Protein AF-A0A355SJI8-F1 (afdb_monomer_lite)

Foldseek 3Di:
DDDDDDDDDPPPPPPPVPDDPVVVVVVVVVVVVVVVVVVVVVVVVVPDDPPPPPDDDPDDDDDDDDDDDDDPPPPPLQVLVVVLLVQLCVLCVVLVNNVFWDWDDDPRQDIDIDGHPVQADDPPDNDGDPSNVSSVVSVVVSCVVCVVSDPDDDDDDDDDPDDDDD

Secondary structure (DSSP, 8-state):
-----------------PPPHHHHHHHHHHHHHHHHHHHHHHHHHS------------------------------HHHHHHHHHHHHHHHHHHTT-TTTEEEEEETTTEEEEEE-HHHH--TT--PPPHHHHHHHHHHHHHHHHTGGG-S---------SS----

Sequence (166 aa):
MKIDSNYHNLSAASSEEAAPAWLTTYSDMMTDLLAIFVILFSFAMVSRPVVKSKAVSTTQATVTESKEQTGNGILPAEDKFNGFVESINSHVADAGLSKQLSVVKEGDNVVLLRVADSALFDSGKADIDSKAEKLLGSISSTLTEYADSIKMVRIEGHTDNRPINN

Radius of gyration: 35.45 Å; chains: 1; bounding box: 83×73×107 Å

Structure (mmCIF, N/CA/C/O backbone):
data_AF-A0A355SJI8-F1
#
_entry.id   AF-A0A355SJI8-F1
#
loop_
_atom_site.group_PDB
_atom_site.id
_atom_site.type_symbol
_atom_site.label_atom_id
_atom_site.label_alt_id
_atom_site.label_comp_id
_atom_site.label_asym_id
_atom_site.label_entity_id
_atom_site.label_seq_id
_atom_site.pdbx_PDB_ins_code
_atom_site.Cartn_x
_atom_site.Cartn_y
_atom_site.Cartn_z
_atom_site.occupancy
_atom_site.B_iso_or_equiv
_atom_site.auth_seq_id
_atom_site.auth_comp_id
_atom_site.auth_asym_id
_atom_site.auth_atom_id
_atom_site.pdbx_PDB_model_num
ATOM 1 N N . MET A 1 1 ? 61.911 40.602 -78.700 1.00 44.12 1 MET A N 1
ATOM 2 C CA . MET A 1 1 ? 61.974 40.662 -77.227 1.00 44.12 1 MET A CA 1
ATOM 3 C C . MET A 1 1 ? 60.536 40.718 -76.734 1.00 44.12 1 MET A C 1
ATOM 5 O O . MET A 1 1 ? 59.903 41.755 -76.865 1.00 44.12 1 MET A O 1
ATOM 9 N N . LYS A 1 2 ? 59.967 39.562 -76.369 1.00 45.62 2 LYS A N 1
ATOM 10 C CA . LYS A 1 2 ? 58.612 39.460 -75.810 1.00 45.62 2 LYS A CA 1
ATOM 11 C C . LYS A 1 2 ? 58.725 39.749 -74.317 1.00 45.62 2 LYS A C 1
ATOM 13 O O . LYS A 1 2 ? 59.542 39.119 -73.655 1.00 45.62 2 LYS A O 1
ATOM 18 N N . ILE A 1 3 ? 57.978 40.736 -73.840 1.00 50.00 3 ILE A N 1
ATOM 19 C CA . ILE A 1 3 ? 57.762 40.977 -72.416 1.00 50.00 3 ILE A CA 1
ATOM 20 C C . ILE A 1 3 ? 56.318 40.570 -72.168 1.00 50.00 3 ILE A C 1
ATOM 22 O O . ILE A 1 3 ? 55.400 41.147 -72.753 1.00 50.00 3 ILE A O 1
ATOM 26 N N . ASP A 1 4 ? 56.161 39.499 -71.401 1.00 54.09 4 ASP A N 1
ATOM 27 C CA . ASP A 1 4 ? 54.893 38.829 -71.188 1.00 54.09 4 ASP A CA 1
ATOM 28 C C . ASP A 1 4 ? 54.004 39.585 -70.196 1.00 54.09 4 ASP A C 1
ATOM 30 O O . ASP A 1 4 ? 54.446 40.232 -69.245 1.00 54.09 4 ASP A O 1
ATOM 34 N N . SER A 1 5 ? 52.717 39.479 -70.505 1.00 53.59 5 SER A N 1
ATOM 35 C CA . SER A 1 5 ? 51.544 40.046 -69.861 1.00 53.59 5 SER A CA 1
ATOM 36 C C . SER A 1 5 ? 51.524 39.842 -68.346 1.00 53.59 5 SER A C 1
ATOM 38 O O . SER A 1 5 ? 51.367 38.722 -67.863 1.00 53.59 5 SER A O 1
ATOM 40 N N . ASN A 1 6 ? 51.604 40.945 -67.602 1.00 53.59 6 ASN A N 1
ATOM 41 C CA . ASN A 1 6 ? 51.505 40.966 -66.148 1.00 53.59 6 ASN A CA 1
ATOM 42 C C . ASN A 1 6 ? 50.251 41.729 -65.709 1.00 53.59 6 ASN A C 1
ATOM 44 O O . ASN A 1 6 ? 50.328 42.832 -65.182 1.00 53.59 6 ASN A O 1
ATOM 48 N N . TYR A 1 7 ? 49.089 41.134 -65.971 1.00 54.38 7 TYR A N 1
ATOM 49 C CA . TYR A 1 7 ? 47.831 41.452 -65.302 1.00 54.38 7 TYR A CA 1
ATOM 50 C C . TYR A 1 7 ? 47.000 40.186 -65.313 1.00 54.38 7 TYR A C 1
ATOM 52 O O . TYR A 1 7 ? 46.410 39.897 -66.336 1.00 54.38 7 TYR A O 1
ATOM 60 N N . HIS A 1 8 ? 46.946 39.426 -64.225 1.00 53.94 8 HIS A N 1
ATOM 61 C CA . HIS A 1 8 ? 45.747 38.656 -63.913 1.00 53.94 8 HIS A CA 1
ATOM 62 C C . HIS A 1 8 ? 45.744 38.293 -62.428 1.00 53.94 8 HIS A C 1
ATOM 64 O O . HIS A 1 8 ? 46.516 37.464 -61.960 1.00 53.94 8 HIS A O 1
ATOM 70 N N . ASN A 1 9 ? 44.763 38.889 -61.750 1.00 53.34 9 ASN A N 1
ATOM 71 C CA . ASN A 1 9 ? 44.045 38.323 -60.617 1.00 53.34 9 ASN A CA 1
ATOM 72 C C . ASN A 1 9 ? 44.530 38.662 -59.194 1.00 53.34 9 ASN A C 1
ATOM 74 O O . ASN A 1 9 ? 44.784 37.781 -58.380 1.00 53.34 9 ASN A O 1
ATOM 78 N N . LEU A 1 10 ? 44.500 39.954 -58.843 1.00 57.84 10 LEU A N 1
ATOM 79 C CA . LEU A 1 10 ? 43.994 40.343 -57.520 1.00 57.84 10 LEU A CA 1
ATOM 80 C C . LEU A 1 10 ? 42.457 40.326 -57.575 1.00 57.84 10 LEU A C 1
ATOM 82 O O . LEU A 1 10 ? 41.817 41.361 -57.742 1.00 57.84 10 LEU A O 1
ATOM 86 N N . SER A 1 11 ? 41.859 39.143 -57.461 1.00 53.16 11 SER A N 1
ATOM 87 C CA . SER A 1 11 ? 40.490 39.018 -56.965 1.00 53.16 11 SER A CA 1
ATOM 88 C C . SER A 1 11 ? 40.602 38.465 -55.557 1.00 53.16 11 SER A C 1
ATOM 90 O O . SER A 1 11 ? 40.767 37.267 -55.342 1.00 53.16 11 SER A O 1
ATOM 92 N N . ALA A 1 12 ? 40.575 39.379 -54.591 1.00 55.88 12 ALA A N 1
ATOM 93 C CA . ALA A 1 12 ? 40.211 39.062 -53.226 1.00 55.88 12 ALA A CA 1
ATOM 94 C C . ALA A 1 12 ? 38.736 38.633 -53.228 1.00 55.88 12 ALA A C 1
ATOM 96 O O . ALA A 1 12 ? 37.847 39.413 -52.899 1.00 55.88 12 ALA A O 1
ATOM 97 N N . ALA A 1 13 ? 38.465 37.403 -53.657 1.00 48.44 13 ALA A N 1
ATOM 98 C CA . ALA A 1 13 ? 37.277 36.710 -53.213 1.00 48.44 13 ALA A CA 1
ATOM 99 C C . ALA A 1 13 ? 37.595 36.279 -51.784 1.00 48.44 13 ALA A C 1
ATOM 101 O O . ALA A 1 13 ? 38.402 35.379 -51.562 1.00 48.44 13 ALA A O 1
ATOM 102 N N . SER A 1 14 ? 37.037 36.996 -50.812 1.00 50.69 14 SER A N 1
ATOM 103 C CA . SER A 1 14 ? 36.891 36.481 -49.460 1.00 50.69 14 SER A CA 1
ATOM 104 C C . SER A 1 14 ? 36.264 35.097 -49.579 1.00 50.69 14 SER A C 1
ATOM 106 O O . SER A 1 14 ? 35.088 34.977 -49.923 1.00 50.69 14 SER A O 1
ATOM 108 N N . SER A 1 15 ? 37.068 34.058 -49.379 1.00 51.25 15 SER A N 1
ATOM 109 C CA . SER A 1 15 ? 36.571 32.706 -49.203 1.00 51.25 15 SER A CA 1
ATOM 110 C C . SER A 1 15 ? 35.711 32.735 -47.948 1.00 51.25 15 SER A C 1
ATOM 112 O O . SER A 1 15 ? 36.229 32.651 -46.837 1.00 51.25 15 SER A O 1
ATOM 114 N N . GLU A 1 16 ? 34.405 32.937 -48.113 1.00 60.84 16 GLU A N 1
ATOM 115 C CA . GLU A 1 16 ? 33.437 32.580 -47.088 1.00 60.84 16 GLU A CA 1
ATOM 116 C C . GLU A 1 16 ? 33.524 31.062 -46.949 1.00 60.84 16 GLU A C 1
ATOM 118 O O . GLU A 1 16 ? 32.931 30.298 -47.711 1.00 60.84 16 GLU A O 1
ATOM 123 N N . GLU A 1 17 ? 34.400 30.632 -46.045 1.00 64.12 17 GLU A N 1
ATOM 124 C CA . GLU A 1 17 ? 34.635 29.240 -45.707 1.00 64.12 17 GLU A CA 1
ATOM 125 C C . GLU A 1 17 ? 33.365 28.716 -45.035 1.00 64.12 17 GLU A C 1
ATOM 127 O O . GLU A 1 17 ? 33.150 28.860 -43.832 1.00 64.12 17 GLU A O 1
ATOM 132 N N . ALA A 1 18 ? 32.453 28.207 -45.865 1.00 71.44 18 ALA A N 1
ATOM 133 C CA . ALA A 1 18 ? 31.185 27.656 -45.428 1.00 71.44 18 ALA A CA 1
ATOM 134 C C . ALA A 1 18 ? 31.437 26.543 -44.405 1.00 71.44 18 ALA A C 1
ATOM 136 O O . ALA A 1 18 ? 32.276 25.662 -44.613 1.00 71.44 18 ALA A O 1
ATOM 137 N N . ALA A 1 19 ? 30.698 26.587 -43.295 1.00 79.69 19 ALA A N 1
ATOM 138 C CA . ALA A 1 19 ? 30.827 25.597 -42.242 1.00 79.69 19 ALA A CA 1
ATOM 139 C C . ALA A 1 19 ? 30.598 24.179 -42.799 1.00 79.69 19 ALA A C 1
ATOM 141 O O . ALA A 1 19 ? 29.713 23.968 -43.635 1.00 79.69 19 ALA A O 1
ATOM 142 N N . PRO A 1 20 ? 31.382 23.189 -42.350 1.00 86.38 20 PRO A N 1
ATOM 143 C CA . PRO A 1 20 ? 31.304 21.848 -42.897 1.00 86.38 20 PRO A CA 1
ATOM 144 C C . PRO A 1 20 ? 29.948 21.202 -42.579 1.00 86.38 20 PRO A C 1
ATOM 146 O O . PRO A 1 20 ? 29.414 21.361 -41.484 1.00 86.38 20 PRO A O 1
ATOM 149 N N . ALA A 1 21 ? 29.412 20.420 -43.519 1.00 81.75 21 ALA A N 1
ATOM 150 C CA . ALA A 1 21 ? 28.048 19.877 -43.454 1.00 81.75 21 ALA A CA 1
ATOM 151 C C . ALA A 1 21 ? 27.741 19.033 -42.196 1.00 81.75 21 ALA A C 1
ATOM 153 O O . ALA A 1 21 ? 26.597 18.976 -41.754 1.00 81.75 21 ALA A O 1
ATOM 154 N N . TRP A 1 22 ? 28.750 18.404 -41.583 1.00 92.19 22 TRP A N 1
ATOM 155 C CA . TRP A 1 22 ? 28.581 17.647 -40.335 1.00 92.19 22 TRP A CA 1
ATOM 156 C C . TRP A 1 22 ? 28.263 18.545 -39.129 1.00 92.19 22 TRP A C 1
ATOM 158 O O . TRP A 1 22 ? 27.619 18.092 -38.180 1.00 92.19 22 TRP A O 1
ATOM 168 N N . LEU A 1 23 ? 28.685 19.815 -39.161 1.00 92.38 23 LEU A N 1
ATOM 169 C CA . LEU A 1 23 ? 28.467 20.765 -38.072 1.00 92.38 23 LEU A CA 1
ATOM 170 C C . LEU A 1 23 ? 26.980 21.083 -37.910 1.00 92.38 23 LEU A C 1
ATOM 172 O O . LEU A 1 23 ? 26.532 21.313 -36.791 1.00 92.38 23 LEU A O 1
ATOM 176 N N . THR A 1 24 ? 26.206 21.043 -38.996 1.00 89.00 24 THR A N 1
ATOM 177 C CA . THR A 1 24 ? 24.757 21.264 -38.957 1.00 89.00 24 THR A CA 1
ATOM 178 C C . THR A 1 24 ? 24.050 20.136 -38.209 1.00 89.00 24 THR A C 1
ATOM 180 O O . THR A 1 24 ? 23.294 20.419 -37.290 1.00 89.00 24 THR A O 1
ATOM 183 N N . THR A 1 25 ? 24.356 18.867 -38.508 1.00 91.50 25 THR A N 1
ATOM 184 C CA . THR A 1 25 ? 23.775 17.712 -37.792 1.00 91.50 25 THR A CA 1
ATOM 185 C C . THR A 1 25 ? 24.208 17.667 -36.326 1.00 91.50 25 THR A C 1
ATOM 187 O O . THR A 1 25 ? 23.419 17.321 -35.451 1.00 91.50 25 THR A O 1
ATOM 190 N N . TYR A 1 26 ? 25.456 18.043 -36.035 1.00 93.69 26 TYR A N 1
ATOM 191 C CA . TYR A 1 26 ? 25.934 18.163 -34.659 1.00 93.69 26 TYR A CA 1
ATOM 192 C C . TYR A 1 26 ? 25.210 19.282 -33.896 1.00 93.69 26 TYR A C 1
ATOM 194 O O . TYR A 1 26 ? 24.774 19.080 -32.765 1.00 93.69 26 TYR A O 1
ATOM 202 N N . SER A 1 27 ? 25.053 20.447 -34.527 1.00 93.62 27 SER A N 1
ATOM 203 C CA . SER A 1 27 ? 24.349 21.593 -33.941 1.00 93.62 27 SER A CA 1
ATOM 204 C C . SER A 1 27 ? 22.870 21.295 -33.693 1.00 93.62 27 SER A C 1
ATOM 206 O O . SER A 1 27 ? 22.334 21.733 -32.678 1.00 93.62 27 SER A O 1
ATOM 208 N N . ASP A 1 28 ? 22.239 20.520 -34.577 1.00 92.62 28 ASP A N 1
ATOM 209 C CA . ASP A 1 28 ? 20.853 20.062 -34.445 1.00 92.62 28 ASP A CA 1
ATOM 210 C C . ASP A 1 28 ? 20.689 19.161 -33.210 1.00 92.62 28 ASP A C 1
ATOM 212 O O . ASP A 1 28 ? 19.960 19.498 -32.281 1.00 92.62 28 ASP A O 1
ATOM 216 N N . MET A 1 29 ? 21.512 18.111 -33.092 1.00 94.69 29 MET A N 1
ATOM 217 C CA . MET A 1 29 ? 21.501 17.201 -31.933 1.00 94.69 29 MET A CA 1
ATOM 218 C C . MET A 1 29 ? 21.795 17.915 -30.601 1.00 94.69 29 MET A C 1
ATOM 220 O O . MET A 1 29 ? 21.208 17.583 -29.570 1.00 94.69 29 MET A O 1
ATOM 224 N N . MET A 1 30 ? 22.700 18.902 -30.598 1.00 94.38 30 MET A N 1
ATOM 225 C CA . MET A 1 30 ? 23.016 19.694 -29.401 1.00 94.38 30 MET A CA 1
ATOM 226 C C . MET A 1 30 ? 21.873 20.630 -28.998 1.00 94.38 30 MET A C 1
ATOM 228 O O . MET A 1 30 ? 21.601 20.793 -27.805 1.00 94.38 30 MET A O 1
ATOM 232 N N . THR A 1 31 ? 21.194 21.226 -29.977 1.00 93.75 31 THR A N 1
ATOM 233 C CA . THR A 1 31 ? 20.057 22.122 -29.730 1.00 93.75 31 THR A CA 1
ATOM 234 C C . THR A 1 31 ? 18.826 21.334 -29.287 1.00 93.75 31 THR A C 1
ATOM 236 O O . THR A 1 31 ? 18.148 21.764 -28.355 1.00 93.75 31 THR A O 1
ATOM 239 N N . ASP A 1 32 ? 18.589 20.150 -29.852 1.00 93.69 32 ASP A N 1
ATOM 240 C CA . ASP A 1 32 ? 17.516 19.244 -29.430 1.00 93.69 32 ASP A CA 1
ATOM 241 C C . ASP A 1 32 ? 17.715 18.745 -27.997 1.00 93.69 32 ASP A C 1
ATOM 243 O O . ASP A 1 32 ? 16.780 18.765 -27.192 1.00 93.69 32 ASP A O 1
ATOM 247 N N . LEU A 1 33 ? 18.944 18.365 -27.630 1.00 93.94 33 LEU A N 1
ATOM 248 C CA . LEU A 1 33 ? 19.260 17.986 -26.253 1.00 93.94 33 LEU A CA 1
ATOM 249 C C . LEU A 1 33 ? 19.021 19.162 -25.302 1.00 93.94 33 LEU A C 1
ATOM 251 O O . LEU A 1 33 ? 18.396 18.978 -24.258 1.00 93.94 33 LEU A O 1
ATOM 255 N N . LEU A 1 34 ? 19.455 20.373 -25.668 1.00 94.75 34 LEU A N 1
ATOM 256 C CA . LEU A 1 34 ? 19.210 21.579 -24.876 1.00 94.75 34 LEU A CA 1
ATOM 257 C C . LEU A 1 34 ? 17.707 21.866 -24.727 1.00 94.75 34 LEU A C 1
ATOM 259 O O . LEU A 1 34 ? 17.250 22.147 -23.619 1.00 94.75 34 LEU A O 1
ATOM 263 N N . ALA A 1 35 ? 16.933 21.766 -25.808 1.00 94.75 35 ALA A N 1
ATOM 264 C CA . ALA A 1 35 ? 15.491 21.994 -25.798 1.00 94.75 35 ALA A CA 1
ATOM 265 C C . ALA A 1 35 ? 14.767 20.978 -24.903 1.00 94.75 35 ALA A C 1
ATOM 267 O O . ALA A 1 35 ? 13.994 21.368 -24.023 1.00 94.75 35 ALA A O 1
ATOM 268 N N . ILE A 1 36 ? 15.071 19.686 -25.056 1.00 94.69 36 ILE A N 1
ATOM 269 C CA . ILE A 1 36 ? 14.515 18.623 -24.211 1.00 94.69 36 ILE A CA 1
ATOM 270 C C . ILE A 1 36 ? 14.947 18.816 -22.752 1.00 94.69 36 ILE A C 1
ATOM 272 O O . ILE A 1 36 ? 14.115 18.712 -21.852 1.00 94.69 36 ILE A O 1
ATOM 276 N N . PHE A 1 37 ? 16.211 19.155 -22.492 1.00 94.25 37 PHE A N 1
ATOM 277 C CA . PHE A 1 37 ? 16.717 19.411 -21.143 1.00 94.25 37 PHE A CA 1
ATOM 278 C C . PHE A 1 37 ? 15.979 20.565 -20.459 1.00 94.25 37 PHE A C 1
ATOM 280 O O . PHE A 1 37 ? 15.576 20.425 -19.307 1.00 94.25 37 PHE A O 1
ATOM 287 N N . VAL A 1 38 ? 15.748 21.682 -21.155 1.00 93.12 38 VAL A N 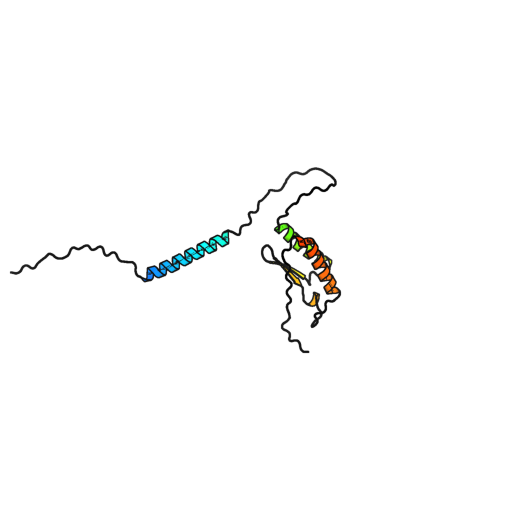1
ATOM 288 C CA . VAL A 1 38 ? 15.011 22.833 -20.606 1.00 93.12 38 VAL A CA 1
ATOM 289 C C . VAL A 1 38 ? 13.552 22.468 -20.310 1.00 93.12 38 VAL A C 1
ATOM 291 O O . VAL A 1 38 ? 13.032 22.855 -19.261 1.00 93.12 38 VAL A O 1
ATOM 294 N N . ILE A 1 39 ? 12.906 21.678 -21.175 1.00 93.19 39 ILE A N 1
ATOM 295 C CA . ILE A 1 39 ? 11.538 21.182 -20.945 1.00 93.19 39 ILE A CA 1
ATOM 296 C C . ILE A 1 39 ? 11.496 20.261 -19.713 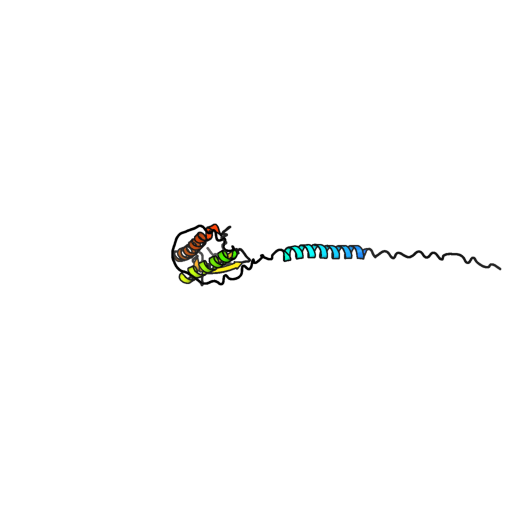1.00 93.19 39 ILE A C 1
ATOM 298 O O . ILE A 1 39 ? 10.666 20.459 -18.824 1.00 93.19 39 ILE A O 1
ATOM 302 N N . LEU A 1 40 ? 12.423 19.302 -19.608 1.00 91.69 40 LEU A N 1
ATOM 303 C CA . LEU A 1 40 ? 12.520 18.399 -18.454 1.00 91.69 40 LEU A CA 1
ATOM 304 C C . LEU A 1 40 ? 12.856 19.154 -17.155 1.00 91.69 40 LEU A C 1
ATOM 306 O O . LEU A 1 40 ? 12.283 18.866 -16.104 1.00 91.69 40 LEU A O 1
ATOM 310 N N . PHE A 1 41 ? 13.735 20.157 -17.219 1.00 88.88 41 PHE A N 1
ATOM 311 C CA . PHE A 1 41 ? 14.105 21.000 -16.081 1.00 88.88 41 PHE A CA 1
ATOM 312 C C . PHE A 1 41 ? 12.937 21.874 -15.600 1.00 88.88 41 PHE A C 1
ATOM 314 O O . PHE A 1 41 ? 12.746 22.041 -14.393 1.00 88.88 41 PHE A O 1
ATOM 321 N N . SER A 1 42 ? 12.109 22.380 -16.519 1.00 89.69 42 SER A N 1
ATOM 322 C CA . SER A 1 42 ? 10.892 23.126 -16.179 1.00 89.69 42 SER A CA 1
ATOM 323 C C . SER A 1 42 ? 9.903 22.267 -15.384 1.00 89.69 42 SER A C 1
ATOM 325 O O . SER A 1 42 ? 9.414 22.705 -14.339 1.00 89.69 42 SER A O 1
ATOM 327 N N . PHE A 1 43 ? 9.672 21.021 -15.811 1.00 83.81 43 PHE A N 1
ATOM 328 C CA . PHE A 1 43 ? 8.822 20.084 -15.069 1.00 83.81 43 PHE A CA 1
ATOM 329 C C . PHE A 1 43 ? 9.409 19.707 -13.705 1.00 83.81 43 PHE A C 1
ATOM 331 O O . PHE A 1 43 ? 8.663 19.610 -12.733 1.00 83.81 43 PHE A O 1
ATOM 338 N N . ALA A 1 44 ? 10.733 19.577 -13.592 1.00 85.56 44 ALA A N 1
ATOM 339 C CA . ALA A 1 44 ? 11.385 19.291 -12.315 1.00 85.56 44 ALA A CA 1
ATOM 340 C C . ALA A 1 44 ? 11.220 20.426 -11.282 1.00 85.56 44 ALA A C 1
ATOM 342 O O . ALA A 1 44 ? 11.124 20.161 -10.083 1.00 85.56 44 ALA A O 1
ATOM 343 N N . MET A 1 45 ? 11.170 21.691 -11.717 1.00 78.50 45 MET A N 1
ATOM 344 C CA . MET A 1 45 ? 11.025 22.837 -10.807 1.00 78.50 45 MET A CA 1
ATOM 345 C C . MET A 1 45 ? 9.583 23.132 -10.374 1.00 78.50 45 MET A C 1
ATOM 347 O O . MET A 1 45 ? 9.383 23.772 -9.340 1.00 78.50 45 MET A O 1
ATOM 351 N N . VAL A 1 46 ? 8.581 22.668 -11.124 1.00 76.62 46 VAL A N 1
ATOM 352 C CA . VAL A 1 46 ? 7.157 22.932 -10.845 1.00 76.62 46 VAL A CA 1
ATOM 353 C C . VAL A 1 46 ? 6.624 22.184 -9.609 1.00 76.62 46 VAL A C 1
ATOM 355 O O . VAL A 1 46 ? 5.593 22.568 -9.062 1.00 76.62 46 VAL A O 1
ATOM 358 N N . SER A 1 47 ? 7.356 21.206 -9.069 1.00 61.72 47 SER A N 1
ATOM 359 C CA . SER A 1 47 ? 6.928 20.409 -7.905 1.00 61.72 47 SER A CA 1
ATOM 360 C C . SER A 1 47 ? 7.312 20.988 -6.534 1.00 61.72 47 SER A C 1
ATOM 362 O O . SER A 1 47 ? 7.642 20.239 -5.617 1.00 61.72 47 SER A O 1
ATOM 364 N N . ARG A 1 48 ? 7.270 22.313 -6.337 1.00 59.84 48 ARG A N 1
ATOM 365 C CA . ARG A 1 48 ? 7.391 22.889 -4.982 1.00 59.84 48 ARG A CA 1
ATOM 366 C C . ARG A 1 48 ? 6.005 23.167 -4.395 1.00 59.84 48 ARG A C 1
ATOM 368 O O . ARG A 1 48 ? 5.362 24.118 -4.845 1.00 59.84 48 ARG A O 1
ATOM 375 N N . PRO A 1 49 ? 5.542 22.428 -3.368 1.00 55.78 49 PRO A N 1
ATOM 376 C CA . PRO A 1 49 ? 4.400 22.878 -2.587 1.00 55.78 49 PRO A CA 1
ATOM 377 C C . PRO A 1 49 ? 4.775 24.208 -1.926 1.00 55.78 49 PRO A C 1
ATOM 379 O O . PRO A 1 49 ? 5.773 24.313 -1.210 1.00 55.78 49 PRO A O 1
ATOM 382 N N . VAL A 1 50 ? 4.000 25.259 -2.200 1.00 53.62 50 VAL A N 1
ATOM 383 C CA . VAL A 1 50 ? 4.124 26.539 -1.497 1.00 53.62 50 VAL A CA 1
ATOM 384 C C . VAL A 1 50 ? 3.693 26.292 -0.055 1.00 53.62 50 VAL A C 1
ATOM 386 O O . VAL A 1 50 ? 2.513 26.397 0.279 1.00 53.62 50 VAL A O 1
ATOM 389 N N . VAL A 1 51 ? 4.652 25.936 0.803 1.00 51.53 51 VAL A N 1
ATOM 390 C CA . VAL A 1 51 ? 4.473 25.932 2.253 1.00 51.53 51 VAL A CA 1
ATOM 391 C C . VAL A 1 51 ? 4.193 27.376 2.646 1.00 51.53 51 VAL A C 1
ATOM 393 O O . VAL A 1 51 ? 5.092 28.209 2.764 1.00 51.53 51 VAL A O 1
ATOM 396 N N . LYS A 1 52 ? 2.909 27.708 2.797 1.00 52.41 52 LYS A N 1
ATOM 397 C CA . LYS A 1 52 ? 2.498 28.927 3.484 1.00 52.41 52 LYS A CA 1
ATOM 398 C C . LYS A 1 52 ? 2.841 28.725 4.953 1.00 52.41 52 LYS A C 1
ATOM 400 O O . LYS A 1 52 ? 2.017 28.247 5.725 1.00 52.41 52 LYS A O 1
ATOM 405 N N . SER A 1 53 ? 4.065 29.083 5.325 1.00 51.28 53 SER A N 1
ATOM 406 C CA . SER A 1 53 ? 4.497 29.193 6.713 1.00 51.28 53 SER A CA 1
ATOM 407 C C . SER A 1 53 ? 3.666 30.277 7.395 1.00 51.28 53 SER A C 1
ATOM 409 O O . SER A 1 53 ? 4.048 31.447 7.421 1.00 51.28 53 SER A O 1
ATOM 411 N N . LYS A 1 54 ? 2.494 29.917 7.925 1.00 49.50 54 LYS A N 1
ATOM 412 C CA . LYS A 1 54 ? 1.804 30.771 8.885 1.00 49.50 54 LYS A CA 1
ATOM 413 C C . LYS A 1 54 ? 2.426 30.481 10.242 1.00 49.50 54 LYS A C 1
ATOM 415 O O . LYS A 1 54 ? 2.151 29.464 10.868 1.00 49.50 54 LYS A O 1
ATOM 420 N N . ALA A 1 55 ? 3.344 31.369 10.602 1.00 47.91 55 ALA A N 1
ATOM 421 C CA . ALA A 1 55 ? 4.041 31.404 11.868 1.00 47.91 55 ALA A CA 1
ATOM 422 C C . ALA A 1 55 ? 3.085 31.148 13.043 1.00 47.91 55 ALA A C 1
ATOM 424 O O . ALA A 1 55 ? 2.075 31.833 13.205 1.00 47.91 55 ALA A O 1
ATOM 425 N N . VAL A 1 56 ? 3.440 30.120 13.812 1.00 44.47 56 VAL A N 1
ATOM 426 C CA . VAL A 1 56 ? 3.322 29.985 15.266 1.00 44.47 56 VAL A CA 1
ATOM 427 C C . VAL A 1 56 ? 2.573 31.142 15.936 1.00 44.47 56 VAL A C 1
ATOM 429 O O . VAL A 1 56 ? 3.091 32.244 16.109 1.00 44.47 56 VAL A O 1
ATOM 432 N N . SER A 1 57 ? 1.341 30.851 16.344 1.00 44.19 57 SER A N 1
ATOM 433 C CA . SER A 1 57 ? 0.530 31.704 17.202 1.00 44.19 57 SER A CA 1
ATOM 434 C C . SER A 1 57 ? 1.067 31.646 18.635 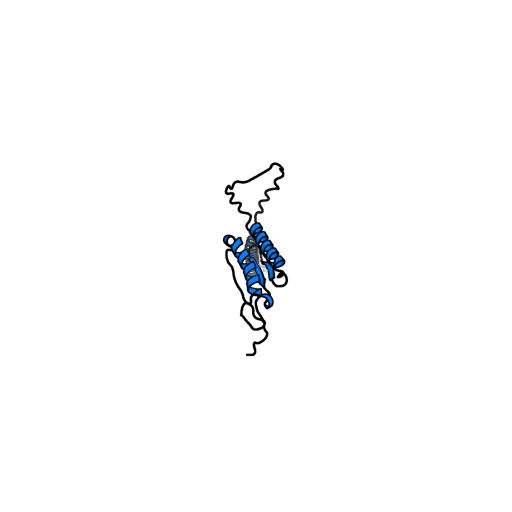1.00 44.19 57 SER A C 1
ATOM 436 O O . SER A 1 57 ? 0.680 30.781 19.416 1.00 44.19 57 SER A O 1
ATOM 438 N N . THR A 1 58 ? 1.952 32.576 18.997 1.00 49.22 58 THR A N 1
ATOM 439 C CA . THR A 1 58 ? 2.199 32.928 20.402 1.00 49.22 58 THR A CA 1
ATOM 440 C C . THR A 1 58 ? 1.113 33.898 20.845 1.00 49.22 58 THR A C 1
ATOM 442 O O . THR A 1 58 ? 1.261 35.096 20.639 1.00 49.22 58 THR A O 1
ATOM 445 N N . THR A 1 59 ? 0.037 33.415 21.471 1.00 40.53 59 THR A N 1
ATOM 446 C CA . THR A 1 59 ? -0.551 34.089 22.645 1.00 40.53 59 THR A CA 1
ATOM 447 C C . THR A 1 59 ? -1.411 33.106 23.437 1.00 40.53 59 THR A C 1
ATOM 449 O O . THR A 1 59 ? -2.410 32.574 22.965 1.00 40.53 59 THR A O 1
ATOM 452 N N . GLN A 1 60 ? -0.966 32.871 24.659 1.00 43.28 60 GLN A N 1
ATOM 453 C CA . GLN A 1 60 ? -1.640 32.200 25.758 1.00 43.28 60 GLN A CA 1
ATOM 454 C C . GLN A 1 60 ? -2.789 33.087 26.277 1.00 43.28 60 GLN A C 1
ATOM 456 O O . GLN A 1 60 ? -2.525 34.256 26.539 1.00 43.28 60 GLN A O 1
ATOM 461 N N . ALA A 1 61 ? -4.014 32.552 26.429 1.00 38.66 61 ALA A N 1
ATOM 462 C CA . ALA A 1 61 ? -4.919 32.756 27.584 1.00 38.66 61 ALA A CA 1
ATOM 463 C C . ALA A 1 61 ? -6.390 32.326 27.319 1.00 38.66 61 ALA A C 1
ATOM 465 O O . ALA A 1 61 ? -6.990 32.713 26.322 1.00 38.66 61 ALA A O 1
ATOM 466 N N . THR A 1 62 ? -6.963 31.636 28.322 1.00 31.09 62 THR A N 1
ATOM 467 C CA . THR A 1 62 ? -8.390 31.644 28.749 1.00 31.09 62 THR A CA 1
ATOM 468 C C . THR A 1 62 ? -9.369 30.548 28.251 1.00 31.09 62 THR A C 1
ATOM 470 O O . THR A 1 62 ? -10.047 30.705 27.248 1.00 31.09 62 THR A O 1
ATOM 473 N N . VAL A 1 63 ? -9.455 29.458 29.037 1.00 37.31 63 VAL A N 1
ATOM 474 C CA . VAL A 1 63 ? -10.633 28.884 29.760 1.00 37.31 63 VAL A CA 1
ATOM 475 C C . VAL A 1 63 ? -12.004 28.685 29.041 1.00 37.31 63 VAL A C 1
ATOM 477 O O . VAL A 1 63 ? -12.722 29.642 28.787 1.00 37.31 63 VAL A O 1
ATOM 480 N N . THR A 1 64 ? -12.381 27.394 28.925 1.00 31.06 64 THR A N 1
ATOM 481 C CA . THR A 1 64 ? -13.694 26.710 29.155 1.00 31.06 64 THR A CA 1
ATOM 482 C C . THR A 1 64 ? -14.888 26.772 28.166 1.00 31.06 64 THR A C 1
ATOM 484 O O . THR A 1 64 ? -15.531 27.794 27.976 1.00 31.06 64 THR A O 1
ATOM 487 N N . GLU A 1 65 ? -15.212 25.553 27.688 1.00 32.56 65 GLU A N 1
ATOM 488 C CA . GLU A 1 65 ? -16.492 24.883 27.330 1.00 32.56 65 GLU A CA 1
ATOM 489 C C . GLU A 1 65 ? -17.446 25.374 26.212 1.00 32.56 65 GLU A C 1
ATOM 491 O O . GLU A 1 65 ? -18.197 26.335 26.328 1.00 32.56 65 GLU A O 1
ATOM 496 N N . SER A 1 66 ? -17.503 24.517 25.178 1.00 36.25 66 SER A N 1
ATOM 497 C CA . SER A 1 66 ? -18.658 24.038 24.393 1.00 36.25 66 SER A CA 1
ATOM 498 C C . SER A 1 66 ? -19.707 25.032 23.872 1.00 36.25 66 SER A C 1
ATOM 500 O O . SER A 1 66 ? -20.703 25.318 24.533 1.00 36.25 66 SER A O 1
ATOM 502 N N . LYS A 1 67 ? -19.623 25.328 22.569 1.00 29.06 67 LYS A N 1
ATOM 503 C CA . LYS A 1 67 ? -20.651 24.919 21.595 1.00 29.06 67 LYS A CA 1
ATOM 504 C C . LYS A 1 67 ? -20.111 25.018 20.171 1.00 29.06 67 LYS A C 1
ATOM 506 O O . LYS A 1 67 ? -19.383 25.943 19.831 1.00 29.06 67 LYS A O 1
ATOM 511 N N . GLU A 1 68 ? -20.476 24.023 19.378 1.00 40.16 68 GLU A N 1
ATOM 512 C CA . GLU A 1 68 ? -20.171 23.861 17.963 1.00 40.16 68 GLU A CA 1
ATOM 513 C C . GLU A 1 68 ? -20.432 25.136 17.154 1.00 40.16 68 GLU A C 1
ATOM 515 O O . GLU A 1 68 ? -21.553 25.639 17.112 1.00 40.16 68 GLU A O 1
ATOM 520 N N . GLN A 1 69 ? -19.406 25.590 16.436 1.00 29.81 69 GLN A N 1
ATOM 521 C CA . GLN A 1 69 ? -19.563 26.276 15.159 1.00 29.81 69 GLN A CA 1
ATOM 522 C C . GLN A 1 69 ? -18.431 25.833 14.233 1.00 29.81 69 GLN A C 1
ATOM 524 O O . GLN A 1 69 ? -17.295 26.282 14.339 1.00 29.81 69 GLN A O 1
ATOM 529 N N . THR A 1 70 ? -18.777 24.898 13.349 1.00 33.41 70 THR A N 1
ATOM 530 C CA . THR A 1 70 ? -18.514 24.957 11.904 1.00 33.41 70 THR A CA 1
ATOM 531 C C . THR A 1 70 ? -17.273 25.755 11.497 1.00 33.41 70 THR A C 1
ATOM 533 O O . THR A 1 70 ? -17.351 26.794 10.848 1.00 33.41 70 THR A O 1
ATOM 536 N N . GLY A 1 71 ? -16.104 25.241 11.853 1.00 30.94 71 GLY A N 1
ATOM 537 C CA . GLY A 1 71 ? -14.851 25.622 11.231 1.00 30.94 71 GLY A CA 1
ATOM 538 C C . GLY A 1 71 ? -14.426 24.454 10.374 1.00 30.94 71 GLY A C 1
ATOM 539 O O . GLY A 1 71 ? -13.834 23.515 10.893 1.00 30.94 71 GLY A O 1
ATOM 540 N N . ASN A 1 72 ? -14.747 24.497 9.081 1.00 37.94 72 ASN A N 1
ATOM 541 C CA . ASN A 1 72 ? -14.183 23.600 8.080 1.00 37.94 72 ASN A CA 1
ATOM 542 C C . ASN A 1 72 ? -12.681 23.923 7.978 1.00 37.94 72 ASN A C 1
ATOM 544 O O . ASN A 1 72 ? -12.217 24.601 7.063 1.00 37.94 72 ASN A O 1
ATOM 548 N N . GLY A 1 73 ? -11.931 23.530 9.007 1.00 39.72 73 GLY A N 1
ATOM 549 C CA . GLY A 1 73 ? -10.489 23.559 9.041 1.00 39.72 73 GLY A CA 1
ATOM 550 C C . GLY A 1 73 ? -10.050 22.493 8.068 1.00 39.72 73 GLY A C 1
ATOM 551 O O . GLY A 1 73 ? -9.970 21.316 8.413 1.00 39.72 73 GLY A O 1
ATOM 552 N N . ILE A 1 74 ? -9.827 22.901 6.823 1.00 47.03 74 ILE A N 1
ATOM 553 C CA . ILE A 1 74 ? -9.069 22.104 5.873 1.00 47.03 74 ILE A CA 1
ATOM 554 C C . ILE A 1 74 ? -7.663 22.037 6.469 1.00 47.03 74 ILE A C 1
ATOM 556 O O . ILE A 1 74 ? -6.807 22.871 6.181 1.00 47.03 74 ILE A O 1
ATOM 560 N N . LEU A 1 75 ? -7.459 21.084 7.381 1.00 49.12 75 LEU A N 1
ATOM 561 C CA . LEU A 1 75 ? -6.135 20.588 7.706 1.00 49.12 75 LEU A CA 1
ATOM 562 C C . LEU A 1 75 ? -5.471 20.283 6.357 1.00 49.12 75 LEU A C 1
ATOM 564 O O . LEU A 1 75 ? -6.144 19.690 5.497 1.00 49.12 75 LEU A O 1
ATOM 568 N N . PRO A 1 76 ? -4.220 20.721 6.134 1.00 58.88 76 PRO A N 1
ATOM 569 C CA . PRO A 1 76 ? -3.470 20.346 4.947 1.00 58.88 76 PRO A CA 1
ATOM 570 C C . P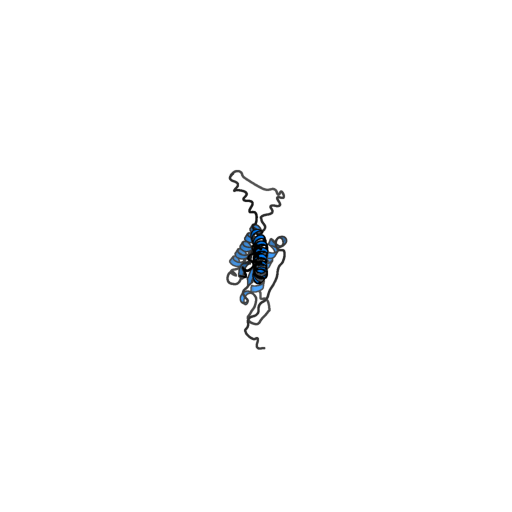RO A 1 76 ? -3.652 18.850 4.701 1.00 58.88 76 PRO A C 1
ATOM 572 O O . PRO A 1 76 ? -3.600 18.060 5.644 1.00 58.88 76 PRO A O 1
ATOM 575 N N . ALA A 1 77 ? -3.913 18.458 3.453 1.00 63.00 77 ALA A N 1
ATOM 576 C CA . ALA A 1 77 ? -4.135 17.052 3.113 1.00 63.00 77 ALA A CA 1
ATOM 577 C C . ALA A 1 77 ? -3.000 16.157 3.648 1.00 63.00 77 ALA A C 1
ATOM 579 O O . ALA A 1 77 ? -3.250 15.036 4.074 1.00 63.00 77 ALA A O 1
ATOM 580 N N . GLU A 1 78 ? -1.786 16.705 3.725 1.00 64.50 78 GLU A N 1
ATOM 581 C CA . GLU A 1 78 ? -0.603 16.072 4.299 1.00 64.50 78 GLU A CA 1
ATOM 582 C C . GLU A 1 78 ? -0.700 15.803 5.814 1.00 64.50 78 GLU A C 1
ATOM 584 O O . GLU A 1 78 ? -0.320 14.725 6.261 1.00 64.50 78 GLU A O 1
ATOM 589 N N . ASP A 1 79 ? -1.275 16.712 6.608 1.00 71.38 79 ASP A N 1
ATOM 590 C CA . ASP A 1 79 ? -1.450 16.512 8.056 1.00 71.38 79 ASP A CA 1
ATOM 591 C C . ASP A 1 79 ? -2.517 15.452 8.346 1.00 71.38 79 ASP A C 1
ATOM 593 O O . ASP A 1 79 ? -2.347 14.612 9.232 1.00 71.38 79 ASP A O 1
ATOM 597 N N . LYS A 1 80 ? -3.598 15.432 7.551 1.00 70.88 80 LYS A N 1
ATOM 598 C CA . LYS A 1 80 ? -4.601 14.356 7.624 1.00 70.88 80 LYS A CA 1
ATOM 599 C C . LYS A 1 80 ? -4.002 13.007 7.236 1.00 70.88 80 LYS A C 1
ATOM 601 O O . LYS A 1 80 ? -4.321 11.996 7.853 1.00 70.88 80 LYS A O 1
ATOM 606 N N . PHE A 1 81 ? -3.129 13.003 6.234 1.00 72.44 81 PHE A N 1
ATOM 607 C CA . PHE A 1 81 ? -2.465 11.808 5.728 1.00 72.44 81 PHE A CA 1
ATOM 608 C C . PHE A 1 81 ? -1.449 11.238 6.724 1.00 72.44 81 PHE A C 1
ATOM 610 O O . PHE A 1 81 ? -1.424 10.033 6.964 1.00 72.44 81 PHE A O 1
ATOM 617 N N . ASN A 1 82 ? -0.656 12.098 7.364 1.00 78.19 82 ASN A N 1
ATOM 618 C CA . ASN A 1 82 ? 0.250 11.680 8.432 1.00 78.19 82 ASN A CA 1
ATOM 619 C C . ASN A 1 82 ? -0.539 11.172 9.650 1.00 78.19 82 ASN A C 1
ATOM 621 O O . ASN A 1 82 ? -0.190 10.137 10.214 1.00 78.19 82 ASN A O 1
ATOM 625 N N . GLY A 1 83 ? -1.646 11.838 10.002 1.00 78.62 83 GLY A N 1
ATOM 626 C CA . GLY A 1 83 ? -2.553 11.374 11.054 1.00 78.62 83 GLY A CA 1
ATOM 627 C C . GLY A 1 83 ? -3.178 10.007 10.754 1.00 78.62 83 GLY A C 1
ATOM 628 O O . GLY A 1 83 ? -3.282 9.177 11.651 1.00 78.62 83 GLY A O 1
ATOM 629 N N . PHE A 1 84 ? -3.532 9.739 9.496 1.00 80.44 84 PHE A N 1
ATOM 630 C CA . PHE A 1 84 ? -4.027 8.432 9.058 1.00 80.44 84 PHE A CA 1
ATOM 631 C C . PHE A 1 84 ? -2.990 7.323 9.266 1.00 80.44 84 PHE A C 1
ATOM 633 O O . PHE A 1 84 ? -3.304 6.282 9.845 1.00 80.44 84 PHE A O 1
ATOM 640 N N . VAL A 1 85 ? -1.745 7.552 8.834 1.00 81.06 85 VAL A N 1
ATOM 641 C CA . VAL A 1 85 ? -0.651 6.582 9.011 1.00 81.06 85 VAL A CA 1
ATOM 642 C C . VAL A 1 85 ? -0.416 6.295 10.494 1.00 81.06 85 VAL A C 1
ATOM 644 O O . VAL A 1 85 ? -0.285 5.132 10.878 1.00 81.06 85 VAL A O 1
ATOM 647 N N . GLU A 1 86 ? -0.418 7.333 11.330 1.00 83.31 86 GLU A N 1
ATOM 648 C CA . GLU A 1 86 ? -0.243 7.186 12.775 1.00 83.31 86 GLU A CA 1
ATOM 649 C C . GLU A 1 86 ? -1.407 6.418 13.422 1.00 83.31 86 GLU A C 1
ATOM 651 O O . GLU A 1 86 ? -1.175 5.516 14.226 1.00 83.31 86 GLU A O 1
ATOM 656 N N . SER A 1 87 ? -2.652 6.695 13.016 1.00 80.94 87 SER A N 1
ATOM 657 C CA . SER A 1 87 ? -3.840 5.984 13.512 1.00 80.94 87 SER A CA 1
ATOM 658 C C . SER A 1 87 ? -3.798 4.491 13.176 1.00 80.94 87 SER A C 1
ATOM 660 O O . SER A 1 87 ? -4.087 3.656 14.039 1.00 80.94 87 SER A O 1
ATOM 662 N N . ILE A 1 88 ? -3.373 4.124 11.959 1.00 80.62 88 ILE A N 1
ATOM 663 C CA . ILE A 1 88 ? -3.190 2.710 11.602 1.00 80.62 88 ILE A CA 1
ATOM 664 C C . ILE A 1 88 ? -2.089 2.080 12.453 1.00 80.62 88 ILE A C 1
ATOM 666 O O . ILE A 1 88 ? -2.292 0.997 13.002 1.00 80.62 88 ILE A O 1
ATOM 670 N N . ASN A 1 89 ? -0.942 2.746 12.598 1.00 80.69 89 ASN A N 1
ATOM 671 C CA . ASN A 1 89 ? 0.159 2.217 13.401 1.00 80.69 89 ASN A CA 1
ATOM 672 C C . ASN A 1 89 ? -0.248 2.002 14.868 1.00 80.69 89 ASN A C 1
ATOM 674 O O . ASN A 1 89 ? 0.086 0.956 15.427 1.00 80.69 89 ASN A O 1
ATOM 678 N N . SER A 1 90 ? -1.013 2.925 15.463 1.00 82.19 90 SER A N 1
ATOM 679 C CA . SER A 1 90 ? -1.524 2.793 16.835 1.00 82.19 90 SER A CA 1
ATOM 680 C C . SER A 1 90 ? -2.474 1.604 16.976 1.00 82.19 90 SER A C 1
ATOM 682 O O . SER A 1 90 ? -2.218 0.714 17.783 1.00 82.19 90 SER A O 1
ATOM 684 N N . HIS A 1 91 ? -3.518 1.518 16.142 1.00 78.44 91 HIS A N 1
ATOM 685 C CA . HIS A 1 91 ? -4.500 0.426 16.221 1.00 78.44 91 HIS A CA 1
ATOM 686 C C . HIS A 1 91 ? -3.867 -0.956 16.020 1.00 78.44 91 HIS A C 1
ATOM 688 O O . HIS A 1 91 ? -4.285 -1.953 16.614 1.00 78.44 91 HIS A O 1
ATOM 694 N N . VAL A 1 92 ? -2.842 -1.029 15.176 1.00 76.06 92 VAL A N 1
ATOM 695 C CA . VAL A 1 92 ? -2.130 -2.272 14.866 1.00 76.06 92 VAL A CA 1
ATOM 696 C C . VAL A 1 92 ? -1.156 -2.648 15.983 1.00 76.06 92 VAL A C 1
ATOM 698 O O . VAL A 1 92 ? -0.979 -3.840 16.260 1.00 76.06 92 VAL A O 1
ATOM 701 N N . ALA A 1 93 ? -0.549 -1.658 16.641 1.00 77.75 93 ALA A N 1
ATOM 702 C CA . ALA A 1 93 ? 0.262 -1.861 17.836 1.00 77.75 93 ALA A CA 1
ATOM 703 C C . ALA A 1 93 ? -0.570 -2.355 19.019 1.00 77.75 93 ALA A C 1
ATOM 705 O O . ALA A 1 93 ? -0.206 -3.365 19.626 1.00 77.75 93 ALA A O 1
ATOM 706 N N . ASP A 1 94 ? -1.719 -1.732 19.271 1.00 73.88 94 ASP A N 1
ATOM 707 C CA . ASP A 1 94 ? -2.635 -2.118 20.348 1.00 73.88 94 ASP A CA 1
ATOM 708 C C . ASP A 1 94 ? -3.196 -3.533 20.148 1.00 73.88 94 ASP A C 1
ATOM 710 O O . ASP A 1 94 ? -3.361 -4.295 21.102 1.00 73.88 94 ASP A O 1
ATOM 714 N N . ALA A 1 95 ? -3.414 -3.935 18.893 1.00 71.00 95 ALA A N 1
ATOM 715 C CA . ALA A 1 95 ? -3.832 -5.291 18.552 1.00 71.00 95 ALA A CA 1
ATOM 716 C C . ALA A 1 95 ? -2.706 -6.343 18.678 1.00 71.00 95 ALA A C 1
ATOM 718 O O . ALA A 1 95 ? -2.965 -7.539 18.524 1.00 71.00 95 ALA A O 1
ATOM 719 N N . GLY A 1 96 ? -1.454 -5.937 18.932 1.00 72.44 96 GLY A N 1
ATOM 720 C CA . GLY A 1 96 ? -0.293 -6.836 18.969 1.00 72.44 96 GLY A CA 1
ATOM 721 C C . GLY A 1 96 ? 0.104 -7.382 17.592 1.00 72.44 96 GLY A C 1
ATOM 722 O O . GLY A 1 96 ? 0.789 -8.404 17.485 1.00 72.44 96 GLY A O 1
ATOM 723 N N . LEU A 1 97 ? -0.331 -6.714 16.522 1.00 72.50 97 LEU A N 1
ATOM 724 C CA . LEU A 1 97 ? -0.183 -7.159 15.136 1.00 72.50 97 LEU A CA 1
ATOM 725 C C . LEU A 1 97 ? 0.925 -6.399 14.390 1.00 72.50 97 LEU A C 1
ATOM 727 O O . LEU A 1 97 ? 1.100 -6.602 13.193 1.00 72.50 97 LEU A O 1
ATOM 731 N N . SER A 1 98 ? 1.747 -5.597 15.077 1.00 71.44 98 SER A N 1
ATOM 732 C CA . SER A 1 98 ? 2.824 -4.791 14.465 1.00 71.44 98 SER A CA 1
ATOM 733 C C . SER A 1 98 ? 3.845 -5.592 13.656 1.00 71.44 98 SER A C 1
ATOM 735 O O . SER A 1 98 ? 4.486 -5.055 12.765 1.00 71.44 98 SER A O 1
ATOM 737 N N . LYS A 1 99 ? 4.027 -6.884 13.956 1.00 78.44 99 LYS A N 1
ATOM 738 C CA . LYS A 1 99 ? 4.925 -7.765 13.182 1.00 78.44 99 LYS A CA 1
ATOM 739 C C . LYS A 1 99 ? 4.305 -8.268 11.875 1.00 78.44 99 LYS A C 1
ATOM 741 O O . LYS A 1 99 ? 5.002 -8.861 11.062 1.00 78.44 99 LYS A O 1
ATOM 746 N N . GLN A 1 100 ? 2.997 -8.104 11.727 1.00 80.50 100 GLN A N 1
ATOM 747 C CA . GLN A 1 100 ? 2.179 -8.689 10.669 1.00 80.50 100 GLN A CA 1
ATOM 748 C C . GLN A 1 100 ? 1.690 -7.646 9.663 1.00 80.50 100 GLN A C 1
ATOM 750 O O . GLN A 1 100 ? 1.279 -8.022 8.570 1.00 80.50 100 GLN A O 1
ATOM 755 N N . LEU A 1 101 ? 1.768 -6.359 10.005 1.00 84.44 101 LEU A N 1
ATOM 756 C CA . LEU A 1 101 ? 1.433 -5.252 9.123 1.00 84.44 101 LEU A CA 1
ATOM 757 C C . LEU A 1 101 ? 2.582 -4.242 9.090 1.00 84.44 101 LEU A C 1
ATOM 759 O O . LEU A 1 101 ? 3.072 -3.807 10.129 1.00 84.44 101 LEU A O 1
ATOM 763 N N . SER A 1 102 ? 2.973 -3.841 7.886 1.00 85.69 102 SER A N 1
ATOM 764 C CA . SER A 1 102 ? 3.876 -2.724 7.630 1.00 85.69 102 SER A CA 1
ATOM 765 C C . SER A 1 102 ? 3.120 -1.629 6.888 1.00 85.69 102 SER A C 1
ATOM 767 O O . SER A 1 102 ? 2.412 -1.906 5.920 1.00 85.69 102 SER A O 1
ATOM 769 N N . VAL A 1 103 ? 3.273 -0.388 7.342 1.00 86.38 103 VAL A N 1
ATOM 770 C CA . VAL A 1 103 ? 2.669 0.798 6.730 1.00 86.38 103 VAL A CA 1
ATOM 771 C C . VAL A 1 103 ? 3.794 1.689 6.227 1.00 86.38 103 VAL A C 1
ATOM 773 O O . VAL A 1 103 ? 4.679 2.069 6.994 1.00 86.38 103 VAL A O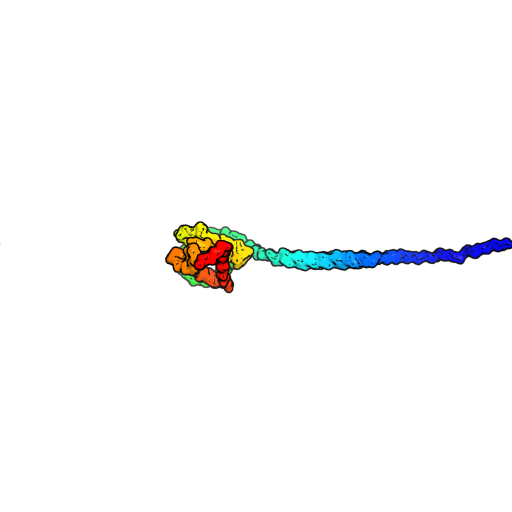 1
ATOM 776 N N . VAL A 1 104 ? 3.788 1.998 4.933 1.00 84.81 104 VAL A N 1
ATOM 777 C CA . VAL A 1 104 ? 4.834 2.797 4.285 1.00 84.81 104 VAL A CA 1
ATOM 778 C C . VAL A 1 104 ? 4.188 3.894 3.448 1.00 84.81 104 VAL A C 1
ATOM 780 O O . VAL A 1 104 ? 3.250 3.636 2.701 1.00 84.81 104 VAL A O 1
ATOM 783 N N . LYS A 1 105 ? 4.699 5.123 3.549 1.00 84.38 105 LYS A N 1
ATOM 784 C CA . LYS A 1 105 ? 4.327 6.219 2.648 1.00 84.38 105 LYS A CA 1
ATOM 785 C C . LYS A 1 105 ? 5.088 6.070 1.327 1.00 84.38 105 LYS A C 1
ATOM 787 O O . LYS A 1 105 ? 6.313 5.964 1.326 1.00 84.38 105 LYS A O 1
ATOM 792 N N . GLU A 1 106 ? 4.363 6.078 0.217 1.00 85.12 106 GLU A N 1
ATOM 793 C CA . GLU A 1 106 ? 4.897 6.008 -1.141 1.00 85.12 106 GLU A CA 1
ATOM 794 C C . GLU A 1 106 ? 4.578 7.321 -1.878 1.00 85.12 106 GLU A C 1
ATOM 796 O O . GLU A 1 106 ? 3.458 7.577 -2.316 1.00 85.12 106 GLU A O 1
ATOM 801 N N . GLY A 1 107 ? 5.564 8.216 -1.963 1.00 81.19 107 GLY A N 1
ATOM 802 C CA . GLY A 1 107 ? 5.343 9.580 -2.458 1.00 81.19 107 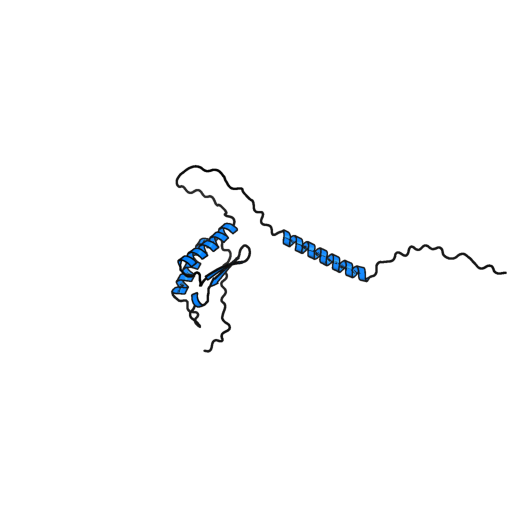GLY A CA 1
ATOM 803 C C . GLY A 1 107 ? 4.423 10.394 -1.542 1.00 81.19 107 GLY A C 1
ATOM 804 O O . GLY A 1 107 ? 4.328 10.126 -0.348 1.00 81.19 107 GLY A O 1
ATOM 805 N N . ASP A 1 108 ? 3.740 11.402 -2.083 1.00 76.31 108 ASP A N 1
ATOM 806 C CA . ASP A 1 108 ? 3.016 12.371 -1.245 1.00 76.31 108 ASP A CA 1
ATOM 807 C C . ASP A 1 108 ? 1.613 11.912 -0.827 1.00 76.31 108 ASP A C 1
ATOM 809 O O . ASP A 1 108 ? 1.108 12.372 0.193 1.00 76.31 108 ASP A O 1
ATOM 813 N N . ASN A 1 109 ? 0.994 10.999 -1.587 1.00 81.75 109 ASN A N 1
ATOM 814 C CA . ASN A 1 109 ? -0.442 10.705 -1.486 1.00 81.75 109 ASN A CA 1
ATOM 815 C C . ASN A 1 109 ? -0.793 9.207 -1.496 1.00 81.75 109 ASN A C 1
ATOM 817 O O . ASN A 1 109 ? -1.973 8.867 -1.590 1.00 81.75 109 ASN A O 1
ATOM 821 N N . VAL A 1 110 ? 0.192 8.303 -1.454 1.00 88.06 110 VAL A N 1
ATOM 822 C CA . VAL A 1 110 ? -0.058 6.852 -1.446 1.00 88.06 110 VAL A CA 1
ATOM 823 C C . VAL A 1 110 ? 0.464 6.254 -0.149 1.00 88.06 110 VAL A C 1
ATOM 825 O O . VAL A 1 110 ? 1.598 6.507 0.254 1.00 88.06 110 VAL A O 1
ATOM 828 N N . VAL A 1 111 ? -0.380 5.479 0.531 1.00 87.81 111 VAL A N 1
ATOM 829 C CA . VAL A 1 111 ? 0.038 4.632 1.651 1.00 87.81 111 VAL A CA 1
ATOM 830 C C . VAL A 1 111 ? 0.001 3.195 1.176 1.00 87.81 111 VAL A C 1
ATOM 832 O O . VAL A 1 111 ? -1.036 2.710 0.724 1.00 87.81 111 VAL A O 1
ATOM 835 N N . LEU A 1 112 ? 1.131 2.517 1.305 1.00 90.00 112 LEU A N 1
ATOM 836 C CA . LEU A 1 112 ? 1.253 1.098 1.058 1.00 90.00 112 LEU A CA 1
ATOM 837 C C . LEU A 1 112 ? 1.127 0.345 2.381 1.00 90.00 112 LEU A C 1
ATOM 839 O O . LEU A 1 112 ? 1.981 0.453 3.262 1.00 90.00 112 LEU A O 1
ATOM 843 N N . LEU A 1 113 ? 0.054 -0.432 2.499 1.00 89.69 113 LEU A N 1
ATOM 844 C CA . LEU A 1 113 ? -0.163 -1.354 3.604 1.00 89.69 113 LEU A CA 1
ATOM 845 C C . LEU A 1 113 ? 0.254 -2.749 3.146 1.00 89.69 113 LEU A C 1
ATOM 847 O O . LEU A 1 113 ? -0.333 -3.302 2.216 1.00 89.69 113 LEU A O 1
ATOM 851 N N . ARG A 1 114 ? 1.264 -3.326 3.794 1.00 90.06 114 ARG A N 1
ATOM 852 C CA . ARG A 1 114 ? 1.727 -4.692 3.530 1.00 90.06 114 ARG A CA 1
ATOM 853 C C . ARG A 1 114 ? 1.367 -5.586 4.694 1.00 90.06 114 ARG A C 1
ATOM 855 O O . ARG A 1 114 ? 1.882 -5.400 5.794 1.00 90.06 114 ARG A O 1
ATOM 862 N N . VAL A 1 115 ? 0.524 -6.571 4.426 1.00 89.44 115 VAL A N 1
ATOM 863 C CA . VAL A 1 115 ? 0.147 -7.595 5.396 1.00 89.44 115 VAL A CA 1
ATOM 864 C C . VAL A 1 115 ? 0.935 -8.868 5.103 1.00 89.44 115 VAL A C 1
ATOM 866 O O . VAL A 1 115 ? 1.067 -9.264 3.946 1.00 89.44 115 VAL A O 1
ATOM 869 N N . ALA A 1 116 ? 1.482 -9.502 6.137 1.00 87.44 116 ALA A N 1
ATOM 870 C CA . ALA A 1 116 ? 2.121 -10.804 6.004 1.00 87.44 116 ALA A CA 1
ATOM 871 C C . ALA A 1 116 ? 1.081 -11.889 5.681 1.00 87.44 116 ALA A C 1
ATOM 873 O O . ALA A 1 116 ? 0.013 -11.917 6.284 1.00 87.44 116 ALA A O 1
ATOM 874 N N . ASP A 1 117 ? 1.424 -12.824 4.793 1.00 86.00 117 ASP A N 1
ATOM 875 C CA . ASP A 1 117 ? 0.559 -13.954 4.413 1.00 86.00 117 ASP A CA 1
ATOM 876 C C . ASP A 1 117 ? 0.062 -14.746 5.637 1.00 86.00 117 ASP A C 1
ATOM 878 O O . ASP A 1 117 ? -1.135 -14.911 5.839 1.00 86.00 117 ASP A O 1
ATOM 882 N N . SER A 1 118 ? 0.968 -15.076 6.563 1.00 83.88 118 SER A N 1
ATOM 883 C CA . SER A 1 118 ? 0.664 -15.783 7.821 1.00 83.88 118 SER A CA 1
ATOM 884 C C . SER A 1 118 ? -0.212 -15.006 8.816 1.00 83.88 118 SER A C 1
ATOM 886 O O . SER A 1 118 ? -0.558 -15.516 9.889 1.00 83.88 118 SER A O 1
ATOM 888 N N . ALA A 1 119 ? -0.524 -13.746 8.513 1.00 83.38 119 ALA A N 1
ATOM 889 C CA . ALA A 1 119 ? -1.478 -12.947 9.266 1.00 83.38 119 ALA A CA 1
ATOM 890 C C . ALA A 1 119 ? -2.904 -13.049 8.716 1.00 83.38 119 ALA A C 1
ATOM 892 O O . ALA A 1 119 ? -3.840 -12.740 9.453 1.00 83.38 119 ALA A O 1
ATOM 893 N N . LEU A 1 120 ? -3.054 -13.447 7.449 1.00 86.06 120 LEU A N 1
ATOM 894 C CA . LEU A 1 120 ? -4.330 -13.518 6.739 1.00 86.06 120 LEU A CA 1
ATOM 895 C C . LEU A 1 120 ? -4.771 -14.955 6.463 1.00 86.06 120 LEU A C 1
ATOM 897 O O . LEU A 1 120 ? -5.969 -15.228 6.501 1.00 86.06 120 LEU A O 1
ATOM 901 N N . PHE A 1 121 ? -3.818 -15.850 6.200 1.00 85.19 121 PHE A N 1
ATOM 902 C CA . PHE A 1 121 ? -4.089 -17.192 5.708 1.00 85.19 121 PHE A CA 1
ATOM 903 C C . PHE A 1 121 ? -3.213 -18.249 6.386 1.00 85.19 121 PHE A C 1
ATOM 905 O O . PHE A 1 121 ? -2.042 -18.033 6.717 1.00 85.19 121 PHE A O 1
ATOM 912 N N . ASP A 1 122 ? -3.788 -19.440 6.536 1.00 82.25 122 ASP A N 1
ATOM 913 C CA . ASP A 1 122 ? -3.030 -20.667 6.756 1.00 82.25 122 ASP A CA 1
ATOM 914 C C . ASP A 1 122 ? -2.261 -21.047 5.482 1.00 82.25 122 ASP A C 1
ATOM 916 O O . ASP A 1 122 ? -2.716 -20.818 4.360 1.00 82.25 122 ASP A O 1
ATOM 920 N N . SER A 1 123 ? -1.127 -21.735 5.639 1.00 81.38 123 SER A N 1
ATOM 921 C CA . SER A 1 123 ? -0.341 -22.204 4.493 1.00 81.38 123 SER A CA 1
ATOM 922 C C . SER A 1 123 ? -1.182 -23.069 3.543 1.00 81.38 123 SER A C 1
ATOM 924 O O . SER A 1 123 ? -1.730 -24.097 3.943 1.00 81.38 123 SER A O 1
ATOM 926 N N . GLY A 1 124 ? -1.256 -22.652 2.275 1.00 77.81 124 GLY A N 1
ATOM 927 C CA . GLY A 1 124 ? -1.973 -23.371 1.218 1.00 77.81 124 GLY A CA 1
ATOM 928 C C . GLY A 1 124 ? -3.496 -23.213 1.251 1.00 77.81 124 GLY A C 1
ATOM 929 O O . GLY A 1 124 ? -4.181 -23.912 0.506 1.00 77.81 124 GLY A O 1
ATOM 930 N N . LYS A 1 125 ? -4.033 -22.319 2.086 1.00 81.94 125 LYS A N 1
ATOM 931 C CA . LYS A 1 125 ? -5.464 -22.002 2.133 1.00 81.94 125 LYS A CA 1
ATOM 932 C C . LYS A 1 125 ? -5.704 -20.545 1.758 1.00 81.94 125 LYS A C 1
ATOM 934 O O . LYS A 1 125 ? -4.815 -19.713 1.872 1.00 81.94 125 LYS A O 1
ATOM 939 N N . ALA A 1 126 ? -6.925 -20.253 1.325 1.00 83.94 126 ALA A N 1
ATOM 940 C CA . ALA A 1 126 ? -7.394 -18.893 1.057 1.00 83.94 126 ALA A CA 1
ATOM 941 C C . ALA A 1 126 ? -8.567 -18.488 1.970 1.00 83.94 126 ALA A C 1
ATOM 943 O O . ALA A 1 126 ? -9.130 -17.407 1.814 1.00 83.94 126 ALA A O 1
ATOM 944 N N . ASP A 1 127 ? -8.948 -19.358 2.909 1.00 86.56 127 ASP A N 1
ATOM 945 C CA . ASP A 1 127 ? -9.987 -19.068 3.888 1.00 86.56 127 ASP A CA 1
ATOM 946 C C . ASP A 1 127 ? -9.462 -18.079 4.933 1.00 86.56 127 ASP A C 1
ATOM 948 O O . ASP A 1 127 ? -8.364 -18.245 5.467 1.00 86.56 127 ASP A O 1
ATOM 952 N N . ILE A 1 128 ? -10.269 -17.062 5.228 1.00 86.38 128 ILE A N 1
ATOM 953 C CA . ILE A 1 128 ? -9.984 -16.065 6.261 1.00 86.38 128 ILE A CA 1
ATOM 954 C C . ILE A 1 128 ? -10.373 -16.649 7.621 1.00 86.38 128 ILE A C 1
ATOM 956 O O . ILE A 1 128 ? -11.501 -17.106 7.809 1.00 86.38 128 ILE A O 1
ATOM 960 N N . ASP A 1 129 ? -9.445 -16.626 8.578 1.00 84.12 129 ASP A N 1
ATOM 961 C CA . ASP A 1 129 ? -9.692 -17.087 9.943 1.00 84.12 129 ASP A CA 1
ATOM 962 C C . ASP A 1 129 ? -10.098 -15.940 10.892 1.00 84.12 129 ASP A C 1
ATOM 964 O O . ASP A 1 129 ? -10.005 -14.752 10.581 1.00 84.12 129 ASP A O 1
ATOM 968 N N . SER A 1 130 ? -10.518 -16.288 12.112 1.00 86.75 130 SER A N 1
ATOM 969 C CA . SER A 1 130 ? -10.945 -15.298 13.118 1.00 86.75 130 SER A CA 1
ATOM 970 C C . SER A 1 130 ? -9.854 -14.294 13.532 1.00 86.75 130 SER A C 1
ATOM 972 O O . SER A 1 130 ? -10.157 -13.231 14.081 1.00 86.75 130 SER A O 1
ATOM 974 N N . LYS A 1 131 ? -8.574 -14.622 13.327 1.00 82.69 131 LYS A N 1
ATOM 975 C CA . LYS A 1 131 ? -7.446 -13.745 13.656 1.00 82.69 131 LYS A CA 1
ATOM 976 C C . LYS A 1 131 ? -7.252 -12.719 12.538 1.00 82.69 131 LYS A C 1
ATOM 978 O O . LYS A 1 131 ? -7.102 -11.531 12.831 1.00 82.69 131 LYS A O 1
ATOM 983 N N . ALA A 1 132 ? -7.318 -13.168 11.291 1.00 86.38 132 ALA A N 1
ATOM 984 C CA . ALA A 1 132 ? -7.322 -12.339 10.100 1.00 86.38 132 ALA A CA 1
ATOM 985 C C . ALA A 1 132 ? -8.534 -11.397 10.083 1.00 86.38 132 ALA A C 1
ATOM 987 O O . ALA A 1 132 ? -8.368 -10.208 9.818 1.00 86.38 132 ALA A O 1
ATOM 988 N N . GLU A 1 133 ? -9.725 -11.866 10.471 1.00 88.75 133 GLU A N 1
ATOM 989 C CA . GLU A 1 133 ? -10.916 -11.011 10.602 1.00 88.75 133 GLU A CA 1
ATOM 990 C C . GLU A 1 133 ? -10.707 -9.859 11.589 1.00 88.75 133 GLU A C 1
ATOM 992 O O . GLU A 1 133 ? -11.082 -8.726 11.298 1.00 88.75 133 GLU A O 1
ATOM 997 N N . LYS A 1 134 ? -10.071 -10.111 12.740 1.00 85.56 134 LYS A N 1
ATOM 998 C CA . LYS A 1 134 ? -9.761 -9.046 13.709 1.00 85.56 134 LYS A CA 1
ATOM 999 C C . LYS A 1 134 ? -8.797 -8.014 13.130 1.00 85.56 134 LYS A C 1
ATOM 1001 O O . LYS A 1 134 ? -9.022 -6.819 13.302 1.00 85.56 134 LYS A O 1
ATOM 1006 N N . LEU A 1 135 ? -7.752 -8.463 12.430 1.00 84.25 135 LEU A N 1
ATOM 1007 C CA . LEU A 1 135 ? -6.794 -7.574 11.768 1.00 84.25 135 LEU A CA 1
ATOM 1008 C C . LEU A 1 135 ? -7.481 -6.707 10.705 1.00 84.25 135 LEU A C 1
ATOM 1010 O O . LEU A 1 135 ? -7.352 -5.482 10.717 1.00 84.25 135 LEU A O 1
ATOM 1014 N N . LEU A 1 136 ? -8.223 -7.347 9.801 1.00 88.81 136 LEU A N 1
ATOM 1015 C CA . LEU A 1 136 ? -8.954 -6.677 8.729 1.00 88.81 136 LEU A CA 1
ATOM 1016 C C . LEU A 1 136 ? -10.032 -5.744 9.290 1.00 88.81 136 LEU A C 1
ATOM 1018 O O . LEU A 1 136 ? -10.226 -4.657 8.754 1.00 88.81 136 LEU A O 1
ATOM 1022 N N . GLY A 1 137 ? -10.672 -6.115 10.400 1.00 89.00 137 GLY A N 1
ATOM 1023 C CA . GLY A 1 137 ? -11.623 -5.283 11.132 1.00 89.00 137 GLY A CA 1
ATOM 1024 C C . GLY A 1 137 ? -11.001 -3.973 11.617 1.00 89.00 137 GLY A C 1
ATOM 1025 O O . GLY A 1 137 ? -11.549 -2.902 11.340 1.00 89.00 137 GLY A O 1
ATOM 1026 N N . SER A 1 138 ? -9.821 -4.030 12.243 1.00 83.75 138 SER A N 1
ATOM 1027 C CA . SER A 1 138 ? -9.083 -2.826 12.654 1.00 83.75 138 SER A CA 1
ATOM 1028 C C . SER A 1 138 ? -8.728 -1.939 11.459 1.00 83.75 138 SER A C 1
ATOM 1030 O O . SER A 1 138 ? -9.006 -0.743 11.481 1.00 83.75 138 SER A O 1
ATOM 1032 N N . ILE A 1 139 ? -8.199 -2.527 10.377 1.00 86.69 139 ILE A N 1
ATOM 1033 C CA . ILE A 1 139 ? -7.855 -1.781 9.155 1.00 86.69 139 ILE A CA 1
ATOM 1034 C C . ILE A 1 139 ? -9.111 -1.139 8.548 1.00 86.69 139 ILE A C 1
ATOM 1036 O O . ILE A 1 139 ? -9.101 0.040 8.206 1.00 86.69 139 ILE A O 1
ATOM 1040 N N . SER A 1 140 ? -10.210 -1.888 8.444 1.00 89.56 140 SER A N 1
ATOM 1041 C CA . SER A 1 140 ? -11.468 -1.401 7.864 1.00 89.56 140 SER A CA 1
ATOM 1042 C C . SER A 1 140 ? -12.078 -0.245 8.660 1.00 89.56 140 SER A C 1
ATOM 1044 O O . SER A 1 140 ? -12.612 0.691 8.063 1.00 89.56 140 SER A O 1
ATOM 1046 N N . SER A 1 141 ? -11.943 -0.263 9.988 1.00 88.31 141 SER A N 1
ATOM 1047 C CA . SER A 1 141 ? -12.440 0.801 10.862 1.00 88.31 141 SER A CA 1
ATOM 1048 C C . SER A 1 141 ? -11.672 2.099 10.623 1.00 88.31 141 SER A C 1
ATOM 1050 O O . SER A 1 141 ? -12.291 3.136 10.390 1.00 88.31 141 SER A O 1
ATOM 1052 N N . THR A 1 142 ? -10.337 2.037 10.553 1.00 84.44 142 THR A N 1
ATOM 1053 C CA . THR A 1 142 ? -9.516 3.212 10.224 1.00 84.44 142 THR A CA 1
ATOM 1054 C C . THR A 1 142 ? -9.743 3.686 8.787 1.00 84.44 142 THR A C 1
ATOM 1056 O O . THR A 1 142 ? -9.847 4.882 8.541 1.00 84.44 142 THR A O 1
ATOM 1059 N N . LEU A 1 143 ? -9.893 2.781 7.814 1.00 88.56 143 LEU A N 1
ATOM 1060 C CA . LEU A 1 143 ? -10.231 3.179 6.441 1.00 88.56 143 LEU A CA 1
ATOM 1061 C C . LEU A 1 143 ? -11.585 3.900 6.367 1.00 88.56 143 LEU A C 1
ATOM 1063 O O . LEU A 1 143 ? -11.736 4.830 5.579 1.00 88.56 143 LEU A O 1
ATOM 1067 N N . THR A 1 144 ? -12.550 3.499 7.195 1.00 89.88 144 THR A N 1
ATOM 1068 C CA . THR A 1 144 ? -13.871 4.139 7.264 1.00 89.88 144 THR A CA 1
ATOM 1069 C C . THR A 1 144 ? -13.794 5.516 7.926 1.00 89.88 144 THR A C 1
ATOM 1071 O O . THR A 1 144 ? -14.397 6.460 7.424 1.00 89.88 144 THR A O 1
ATOM 1074 N N . GLU A 1 145 ? -13.015 5.662 9.001 1.00 86.44 145 GLU A N 1
ATOM 1075 C CA . GLU A 1 145 ? -12.788 6.948 9.680 1.00 86.44 145 GLU A CA 1
ATOM 1076 C C . GLU A 1 145 ? -12.205 8.012 8.733 1.00 86.44 145 GLU A C 1
ATOM 1078 O O . GLU A 1 145 ? -12.573 9.184 8.799 1.00 86.44 145 GLU A O 1
ATOM 1083 N N . TYR A 1 146 ? -11.346 7.597 7.799 1.00 84.75 146 TYR A N 1
ATOM 1084 C CA . TYR A 1 146 ? -10.698 8.487 6.833 1.00 84.75 146 TYR A CA 1
ATOM 1085 C C . TYR A 1 146 ? -11.304 8.412 5.424 1.00 84.75 146 TYR A C 1
ATOM 1087 O O . TYR A 1 146 ? -10.705 8.937 4.481 1.00 84.75 146 TYR A O 1
ATOM 1095 N N . ALA A 1 147 ? -12.489 7.812 5.259 1.00 86.56 147 ALA A N 1
ATOM 1096 C CA . ALA A 1 147 ? -13.100 7.554 3.951 1.00 86.56 147 ALA A CA 1
ATOM 1097 C C . ALA A 1 147 ? -13.214 8.816 3.076 1.00 86.56 147 ALA A C 1
ATOM 1099 O O . ALA A 1 147 ? -12.884 8.777 1.893 1.00 86.56 147 ALA A O 1
ATOM 1100 N N . ASP A 1 148 ? -13.565 9.960 3.670 1.00 86.25 148 ASP A N 1
ATOM 1101 C CA . ASP A 1 148 ? -13.689 11.244 2.961 1.00 86.25 148 ASP A CA 1
ATOM 1102 C C . ASP A 1 148 ? -12.359 11.765 2.388 1.00 86.25 148 ASP A C 1
ATOM 1104 O O . ASP A 1 148 ? -12.341 12.617 1.498 1.00 86.25 148 ASP A O 1
ATOM 1108 N N . SER A 1 149 ? -11.229 11.282 2.911 1.00 83.56 149 SER A N 1
ATOM 1109 C CA . SER A 1 149 ? -9.880 11.657 2.467 1.00 83.56 149 SER A CA 1
ATOM 1110 C C . SER A 1 149 ? -9.263 10.624 1.517 1.00 83.56 149 SER A C 1
ATOM 1112 O O . SER A 1 149 ? -8.236 10.901 0.894 1.00 83.56 149 SER A O 1
ATOM 1114 N N . ILE A 1 150 ? -9.876 9.444 1.376 1.00 84.69 150 ILE A N 1
ATOM 1115 C CA . ILE A 1 150 ? -9.363 8.343 0.560 1.00 84.69 150 ILE A CA 1
ATOM 1116 C C . ILE A 1 150 ? -10.075 8.348 -0.790 1.00 84.69 150 ILE A C 1
ATOM 1118 O O . ILE A 1 150 ? -11.242 7.997 -0.919 1.00 84.69 150 ILE A O 1
ATOM 1122 N N . LYS A 1 151 ? -9.340 8.703 -1.845 1.00 89.69 151 LYS A N 1
ATOM 1123 C CA . LYS A 1 151 ? -9.886 8.702 -3.210 1.00 89.69 151 LYS A CA 1
ATOM 1124 C C . LYS A 1 151 ? -10.059 7.291 -3.783 1.00 89.69 151 LYS A C 1
ATOM 1126 O O . LYS A 1 151 ? -10.941 7.066 -4.607 1.00 89.69 151 LYS A O 1
ATOM 1131 N N . MET A 1 152 ? -9.170 6.365 -3.426 1.00 89.12 152 MET A N 1
ATOM 1132 C CA . MET A 1 152 ? -9.126 5.019 -3.994 1.00 89.12 152 MET A CA 1
ATOM 1133 C C . MET A 1 152 ? -8.487 4.042 -3.010 1.00 89.12 152 MET A C 1
ATOM 1135 O O . MET A 1 152 ? -7.454 4.350 -2.421 1.00 89.12 152 MET A O 1
ATOM 1139 N N . VAL A 1 153 ? -9.062 2.843 -2.914 1.00 91.38 153 VAL A N 1
ATOM 1140 C CA . VAL A 1 153 ? -8.444 1.680 -2.270 1.00 91.38 153 VAL A CA 1
ATOM 1141 C C . VAL A 1 153 ? -8.168 0.637 -3.346 1.00 91.38 153 VAL A C 1
ATOM 1143 O O . VAL A 1 153 ? -9.043 0.325 -4.155 1.00 91.38 153 VAL A O 1
ATOM 1146 N N . ARG A 1 154 ? -6.941 0.115 -3.376 1.00 93.31 154 ARG A N 1
ATOM 1147 C CA . ARG A 1 154 ? -6.510 -0.946 -4.291 1.00 93.31 154 ARG A CA 1
ATOM 1148 C C . ARG A 1 154 ? -6.026 -2.123 -3.459 1.00 93.31 154 ARG A C 1
ATOM 1150 O O . ARG A 1 154 ? -5.195 -1.935 -2.578 1.00 93.31 154 ARG A O 1
ATOM 1157 N N . ILE A 1 155 ? -6.560 -3.306 -3.738 1.00 92.50 155 ILE A N 1
ATOM 1158 C CA . ILE A 1 155 ? -6.194 -4.544 -3.051 1.00 92.50 155 ILE A CA 1
ATOM 1159 C C . ILE A 1 155 ? -5.417 -5.404 -4.043 1.00 92.50 155 ILE A C 1
ATOM 1161 O O . ILE A 1 155 ? -5.911 -5.681 -5.135 1.00 92.50 155 ILE A O 1
ATOM 1165 N N . GLU A 1 156 ? -4.210 -5.808 -3.660 1.00 91.31 156 GLU A N 1
ATOM 1166 C CA . GLU A 1 156 ? -3.331 -6.660 -4.460 1.00 91.31 156 GLU A CA 1
ATOM 1167 C C . GLU A 1 156 ? -2.953 -7.900 -3.649 1.00 91.31 156 GLU A C 1
ATOM 1169 O O . GLU A 1 156 ? -2.606 -7.802 -2.472 1.00 91.31 156 GLU A O 1
ATOM 1174 N N . GLY A 1 157 ? -3.055 -9.073 -4.276 1.00 88.81 157 GLY A N 1
ATOM 1175 C CA . GLY A 1 157 ? -2.646 -10.348 -3.696 1.00 88.81 157 GLY A CA 1
ATOM 1176 C C . GLY A 1 157 ? -1.373 -10.855 -4.364 1.00 88.81 157 GLY A C 1
ATOM 1177 O O . GLY A 1 157 ? -1.245 -10.789 -5.586 1.00 88.81 157 GLY A O 1
ATOM 1178 N N . HIS A 1 158 ? -0.450 -11.391 -3.569 1.00 85.00 158 HIS A N 1
ATOM 1179 C CA . HIS A 1 158 ? 0.755 -12.055 -4.061 1.00 85.00 158 HIS A CA 1
ATOM 1180 C C . HIS A 1 158 ? 0.743 -13.525 -3.651 1.00 85.00 158 HIS A C 1
ATOM 1182 O O . HIS A 1 158 ? 0.288 -13.861 -2.561 1.00 85.00 158 HIS A O 1
ATOM 1188 N N . THR A 1 159 ? 1.275 -14.392 -4.509 1.00 78.00 159 THR A N 1
ATOM 1189 C CA . THR A 1 159 ? 1.520 -15.801 -4.190 1.00 78.00 159 THR A CA 1
ATOM 1190 C C . THR A 1 159 ? 3.019 -16.060 -4.079 1.00 78.00 159 THR A C 1
ATOM 1192 O O . THR A 1 159 ? 3.832 -15.401 -4.728 1.00 78.00 159 THR A O 1
ATOM 1195 N N . ASP A 1 160 ? 3.380 -17.042 -3.264 1.00 72.06 160 ASP A N 1
ATOM 1196 C CA . ASP A 1 160 ? 4.724 -17.620 -3.201 1.00 72.06 160 ASP A CA 1
ATOM 1197 C C . ASP A 1 160 ? 5.084 -18.319 -4.540 1.00 72.06 160 ASP A C 1
ATOM 1199 O O . ASP A 1 160 ? 4.209 -18.633 -5.351 1.00 72.06 160 ASP A O 1
ATOM 1203 N N . ASN A 1 161 ? 6.374 -18.561 -4.784 1.00 72.56 161 ASN A N 1
ATOM 1204 C CA . ASN A 1 161 ? 6.894 -19.368 -5.886 1.00 72.56 161 ASN A CA 1
ATOM 1205 C C . ASN A 1 161 ? 6.962 -20.882 -5.582 1.00 72.56 161 ASN A C 1
ATOM 1207 O O . ASN A 1 161 ? 7.360 -21.653 -6.460 1.00 72.56 161 ASN A O 1
ATOM 1211 N N . ARG A 1 162 ? 6.597 -21.330 -4.372 1.00 61.16 162 ARG A N 1
ATOM 1212 C CA . ARG A 1 162 ? 6.484 -22.758 -4.033 1.00 61.16 162 ARG A CA 1
ATOM 1213 C C . ARG A 1 162 ? 5.342 -23.423 -4.827 1.00 61.16 162 ARG A C 1
ATOM 1215 O O . ARG A 1 162 ? 4.191 -23.019 -4.667 1.00 61.16 162 ARG A O 1
ATOM 1222 N N . PRO A 1 163 ? 5.629 -24.447 -5.661 1.00 63.34 163 PRO A N 1
ATOM 1223 C CA . PRO A 1 163 ? 4.606 -25.138 -6.444 1.00 63.34 163 PRO A CA 1
ATOM 1224 C C . PRO A 1 163 ? 3.549 -25.785 -5.548 1.00 63.34 163 PRO A C 1
ATOM 1226 O O . PRO A 1 163 ? 3.887 -26.464 -4.577 1.00 63.34 163 PRO A O 1
ATOM 1229 N N . ILE A 1 164 ? 2.273 -25.617 -5.900 1.00 66.50 164 ILE A N 1
ATOM 1230 C CA . ILE A 1 164 ? 1.177 -26.360 -5.275 1.00 66.50 164 ILE A CA 1
ATOM 1231 C C . ILE A 1 164 ? 1.182 -27.773 -5.865 1.00 66.50 164 ILE A C 1
ATOM 1233 O O . ILE A 1 164 ? 0.909 -27.950 -7.051 1.00 66.50 164 ILE A O 1
ATOM 1237 N N . ASN A 1 165 ? 1.492 -28.770 -5.038 1.00 65.44 165 ASN A N 1
ATOM 1238 C CA . ASN A 1 165 ? 1.213 -30.169 -5.351 1.00 65.44 165 ASN A CA 1
ATOM 1239 C C . ASN A 1 165 ? -0.170 -30.499 -4.790 1.00 65.44 165 ASN A C 1
ATOM 1241 O O . ASN A 1 165 ? -0.382 -30.368 -3.585 1.00 65.44 165 ASN A O 1
ATOM 1245 N N . ASN A 1 166 ? -1.087 -30.879 -5.676 1.00 57.28 166 ASN A N 1
ATOM 1246 C CA . ASN A 1 166 ? -2.445 -31.306 -5.346 1.00 57.28 166 ASN A CA 1
ATOM 1247 C C . ASN A 1 166 ? -2.515 -32.835 -5.309 1.00 57.28 166 ASN A C 1
ATOM 1249 O O . ASN A 1 166 ? -1.936 -33.449 -6.238 1.00 57.28 166 ASN A O 1
#

pLDDT: mean 73.27, std 18.5, range [29.06, 94.75]